Protein AF-A0A7C4RKL4-F1 (afdb_monomer_lite)

Structure (mmCIF, N/CA/C/O backbone):
data_AF-A0A7C4RKL4-F1
#
_entry.id   AF-A0A7C4RKL4-F1
#
loop_
_atom_site.group_PDB
_atom_site.id
_atom_site.type_symbol
_atom_site.label_atom_id
_atom_site.label_alt_id
_atom_site.label_comp_id
_atom_site.label_asym_id
_atom_site.label_entity_id
_atom_site.label_seq_id
_atom_site.pdbx_PDB_ins_code
_atom_site.Cartn_x
_atom_site.Cartn_y
_atom_site.Cartn_z
_atom_site.occupancy
_atom_site.B_iso_or_equiv
_atom_site.auth_seq_id
_atom_site.auth_comp_id
_atom_site.auth_asym_id
_atom_site.auth_atom_id
_atom_site.pdbx_PDB_model_num
ATOM 1 N N . MET A 1 1 ? -17.730 -5.623 12.396 1.00 71.88 1 MET A N 1
ATOM 2 C CA . MET A 1 1 ? -16.540 -4.774 12.152 1.00 71.88 1 MET A CA 1
ATOM 3 C C . MET A 1 1 ? -16.587 -4.315 10.702 1.00 71.88 1 MET A C 1
ATOM 5 O O . MET A 1 1 ? -16.755 -5.169 9.845 1.00 71.88 1 MET A O 1
ATOM 9 N N . ARG A 1 2 ? -16.527 -3.006 10.423 1.00 88.00 2 ARG A N 1
ATOM 10 C CA . ARG A 1 2 ? -16.521 -2.480 9.044 1.00 88.00 2 ARG A CA 1
ATOM 11 C C . ARG A 1 2 ? -15.073 -2.361 8.564 1.00 88.00 2 ARG A C 1
ATOM 13 O O . ARG A 1 2 ? -14.228 -1.898 9.329 1.00 88.00 2 ARG A O 1
ATOM 20 N N . ILE A 1 3 ? -14.802 -2.803 7.340 1.00 89.31 3 ILE A N 1
ATOM 21 C CA . ILE A 1 3 ? -13.480 -2.761 6.707 1.00 89.31 3 ILE A CA 1
ATOM 22 C C . ILE A 1 3 ? -13.654 -2.161 5.315 1.00 89.31 3 ILE A C 1
ATOM 24 O O . ILE A 1 3 ? -14.610 -2.501 4.621 1.00 89.31 3 ILE A O 1
ATOM 28 N N . VAL A 1 4 ? -12.730 -1.296 4.912 1.00 90.06 4 VAL A N 1
ATOM 29 C CA . VAL A 1 4 ? -12.623 -0.796 3.540 1.00 90.06 4 VAL A CA 1
ATOM 30 C C . VAL A 1 4 ? -11.272 -1.216 2.980 1.00 90.06 4 VAL A C 1
ATOM 32 O O . VAL A 1 4 ? -10.246 -1.023 3.632 1.00 90.06 4 VAL A O 1
ATOM 35 N N . VAL A 1 5 ? -11.282 -1.799 1.781 1.00 88.25 5 VAL A N 1
ATOM 36 C CA . VAL A 1 5 ? -10.076 -2.221 1.058 1.00 88.25 5 VAL A CA 1
ATOM 37 C C . VAL A 1 5 ? -9.899 -1.332 -0.169 1.00 88.25 5 VAL A C 1
ATOM 39 O O . VAL A 1 5 ? -10.857 -1.086 -0.899 1.00 88.25 5 VAL A O 1
ATOM 42 N N . LEU A 1 6 ? -8.684 -0.831 -0.379 1.00 87.44 6 LEU A N 1
ATOM 43 C CA . LEU A 1 6 ? -8.369 0.179 -1.392 1.00 87.44 6 LEU A CA 1
ATOM 44 C C . LEU A 1 6 ? -7.239 -0.310 -2.287 1.00 87.44 6 LEU A C 1
ATOM 46 O O . LEU A 1 6 ? -6.196 -0.666 -1.764 1.00 87.44 6 LEU A O 1
ATOM 50 N N . GLY A 1 7 ? -7.425 -0.301 -3.607 1.00 80.81 7 GLY A N 1
ATOM 51 C CA . GLY A 1 7 ? -6.428 -0.811 -4.562 1.00 80.81 7 GLY A CA 1
ATOM 52 C C . GLY A 1 7 ? -5.692 0.246 -5.391 1.00 80.81 7 GLY A C 1
ATOM 53 O O . GLY A 1 7 ? -4.834 -0.108 -6.194 1.00 80.81 7 GLY A O 1
ATOM 54 N N . ASP A 1 8 ? -6.042 1.527 -5.254 1.00 81.00 8 ASP A N 1
ATOM 55 C CA . ASP A 1 8 ? -5.440 2.611 -6.037 1.00 81.00 8 ASP A CA 1
ATOM 56 C C . ASP A 1 8 ? -5.038 3.791 -5.148 1.00 81.00 8 ASP A C 1
ATOM 58 O O . ASP A 1 8 ? -5.765 4.175 -4.230 1.00 81.00 8 ASP A O 1
ATOM 62 N N . VAL A 1 9 ? -3.868 4.364 -5.436 1.00 76.38 9 VAL A N 1
ATOM 63 C CA . VAL A 1 9 ? -3.248 5.451 -4.667 1.00 76.38 9 VAL A CA 1
ATOM 64 C C . VAL A 1 9 ? -4.075 6.739 -4.737 1.00 76.38 9 VAL A C 1
ATOM 66 O O . VAL A 1 9 ? -4.201 7.443 -3.741 1.00 76.38 9 VAL A O 1
ATOM 69 N N . LEU A 1 10 ? -4.649 7.089 -5.889 1.00 76.75 10 LEU A N 1
ATOM 70 C CA . LEU A 1 10 ? -5.298 8.391 -6.065 1.00 76.75 10 LEU A CA 1
ATOM 71 C C . LEU A 1 10 ? -6.712 8.393 -5.498 1.00 76.75 10 LEU A C 1
ATOM 73 O O . LEU A 1 10 ? -7.065 9.289 -4.732 1.00 76.75 10 LEU A O 1
ATOM 77 N N . SER A 1 11 ? -7.508 7.369 -5.806 1.00 77.00 11 SER A N 1
ATOM 78 C CA . SER A 1 11 ? -8.829 7.234 -5.183 1.00 77.00 11 SER A CA 1
ATOM 79 C C . SER A 1 11 ? -8.725 6.835 -3.708 1.00 77.00 11 SER A C 1
ATOM 81 O O . SER A 1 11 ? -9.600 7.161 -2.908 1.00 77.00 11 SER A O 1
ATOM 83 N N . GLY A 1 12 ? -7.646 6.147 -3.327 1.00 79.00 12 GLY A N 1
ATOM 84 C CA . GLY A 1 12 ? -7.456 5.611 -1.987 1.00 79.00 12 GLY A CA 1
ATOM 85 C C . GLY A 1 12 ? -7.271 6.674 -0.911 1.00 79.00 12 GLY A C 1
ATOM 86 O O . GLY A 1 12 ? -7.715 6.451 0.212 1.00 79.00 12 GLY A O 1
ATOM 87 N N . ILE A 1 13 ? -6.678 7.838 -1.210 1.00 83.62 13 ILE A N 1
ATOM 88 C CA . ILE A 1 13 ? -6.372 8.825 -0.161 1.00 83.62 13 ILE A CA 1
ATOM 89 C C . ILE A 1 13 ? -7.631 9.381 0.506 1.00 83.62 13 ILE A C 1
ATOM 91 O O . ILE A 1 13 ? -7.735 9.360 1.732 1.00 83.62 13 ILE A O 1
ATOM 95 N N . VAL A 1 14 ? -8.618 9.803 -0.288 1.00 85.81 14 VAL A N 1
ATOM 96 C CA . VAL A 1 14 ? -9.868 10.379 0.227 1.00 85.81 14 VAL A CA 1
ATOM 97 C C . VAL A 1 14 ? -10.628 9.329 1.025 1.00 85.81 14 VAL A C 1
ATOM 99 O O . VAL A 1 14 ? -11.061 9.592 2.145 1.00 85.81 14 VAL A O 1
ATOM 102 N N . VAL A 1 15 ? -10.724 8.109 0.494 1.00 86.31 15 VAL A N 1
ATOM 103 C CA . VAL A 1 15 ? -11.453 7.028 1.160 1.00 86.31 15 VAL A CA 1
ATOM 104 C C . VAL A 1 15 ? -10.755 6.591 2.449 1.00 86.31 15 VAL A C 1
ATOM 106 O O . VAL A 1 15 ? -11.432 6.354 3.445 1.00 86.31 15 VAL A O 1
ATOM 109 N N . THR A 1 16 ? -9.420 6.548 2.479 1.00 87.75 16 THR A N 1
ATOM 110 C CA . THR A 1 16 ? -8.654 6.229 3.699 1.00 87.75 16 THR A CA 1
ATOM 111 C C . THR A 1 16 ? -8.896 7.279 4.782 1.00 87.75 16 THR A C 1
ATOM 113 O O . THR A 1 16 ? -9.119 6.928 5.939 1.00 87.75 16 THR A O 1
ATOM 116 N N . ILE A 1 17 ? -8.892 8.565 4.413 1.00 88.75 17 ILE A N 1
ATOM 117 C CA . ILE A 1 17 ? -9.157 9.666 5.347 1.00 88.75 17 ILE A CA 1
ATOM 118 C C . ILE A 1 17 ? -10.579 9.557 5.905 1.00 88.75 17 ILE A C 1
ATOM 120 O O . ILE A 1 17 ? -10.760 9.574 7.121 1.00 88.75 17 ILE A O 1
ATOM 124 N N . VAL A 1 18 ? -11.582 9.380 5.039 1.00 90.12 18 VAL A N 1
ATOM 125 C CA . VAL A 1 18 ? -12.984 9.224 5.457 1.00 90.12 18 VAL A CA 1
ATOM 126 C C . VAL A 1 18 ? -13.161 7.991 6.345 1.00 90.12 18 VAL A C 1
ATOM 128 O O . VAL A 1 18 ? -13.810 8.075 7.385 1.00 90.12 18 VAL A O 1
ATOM 131 N N . ALA A 1 19 ? -12.542 6.861 5.994 1.00 90.69 19 ALA A N 1
ATOM 132 C CA . ALA A 1 19 ? -12.577 5.652 6.811 1.00 90.69 19 ALA A CA 1
ATOM 133 C C . ALA A 1 19 ? -11.990 5.902 8.207 1.00 90.69 19 ALA A C 1
ATOM 135 O O . ALA A 1 19 ? -12.600 5.509 9.200 1.00 90.69 19 ALA A O 1
ATOM 136 N N . LYS A 1 20 ? -10.867 6.629 8.299 1.00 87.44 20 LYS A N 1
ATOM 137 C CA . LYS A 1 20 ? -10.252 6.971 9.585 1.00 87.44 20 LYS A CA 1
ATOM 138 C C . LYS A 1 20 ? -11.134 7.891 10.428 1.00 87.44 20 LYS A C 1
ATOM 140 O O . LYS A 1 20 ? -11.280 7.644 11.621 1.00 87.44 20 LYS A O 1
ATOM 145 N N . LEU A 1 21 ? -11.765 8.894 9.811 1.00 90.75 21 LEU A N 1
ATOM 146 C CA . LEU A 1 21 ? -12.715 9.792 10.483 1.00 90.75 21 LEU A CA 1
ATOM 147 C C . LEU A 1 21 ? -13.939 9.043 11.030 1.00 90.75 21 LEU A C 1
ATOM 149 O O . LEU A 1 21 ? -14.452 9.389 12.089 1.00 90.75 21 LEU A O 1
ATOM 153 N N . LEU A 1 22 ? -14.381 7.993 10.336 1.00 92.38 22 LEU A N 1
ATOM 154 C CA . LEU A 1 22 ? -15.510 7.150 10.740 1.00 92.38 22 LEU A CA 1
ATOM 155 C C . LEU A 1 22 ? -15.111 5.966 11.635 1.00 92.38 22 LEU A C 1
ATOM 157 O O . LEU A 1 22 ? -15.956 5.124 11.941 1.00 92.38 22 LEU A O 1
ATOM 161 N N . ASN A 1 23 ? -13.844 5.884 12.052 1.00 90.50 23 ASN A N 1
ATOM 162 C CA . ASN A 1 23 ? -13.313 4.788 12.866 1.00 90.50 23 ASN A CA 1
ATOM 163 C C . ASN A 1 23 ? -13.498 3.396 12.212 1.00 90.50 23 ASN A C 1
ATOM 165 O O . ASN A 1 23 ? -13.728 2.381 12.873 1.00 90.50 23 ASN A O 1
ATOM 169 N N . ILE A 1 24 ? -13.428 3.356 10.880 1.00 93.56 24 ILE A N 1
ATOM 170 C CA . ILE A 1 24 ? -13.513 2.153 10.051 1.00 93.56 24 ILE A CA 1
ATOM 171 C C . ILE A 1 24 ? -12.092 1.681 9.740 1.00 93.56 24 ILE A C 1
ATOM 173 O O . ILE A 1 24 ? -11.233 2.492 9.395 1.00 93.56 24 ILE A O 1
ATOM 177 N N . LYS A 1 25 ? -11.848 0.364 9.813 1.00 92.06 25 LYS A N 1
ATOM 178 C CA . LYS A 1 25 ? -10.536 -0.191 9.459 1.00 92.06 25 LYS A CA 1
ATOM 179 C C . LYS A 1 25 ? -10.260 -0.007 7.968 1.00 92.06 25 LYS A C 1
ATOM 181 O O . LYS A 1 25 ? -11.049 -0.465 7.139 1.00 92.06 25 LYS A O 1
ATOM 186 N N . ALA A 1 26 ? -9.132 0.607 7.640 1.00 92.75 26 ALA A N 1
ATOM 187 C CA . ALA A 1 26 ? -8.683 0.830 6.272 1.00 92.75 26 ALA A CA 1
ATOM 188 C C . ALA A 1 26 ? -7.513 -0.101 5.934 1.00 92.75 26 ALA A C 1
ATOM 190 O O . ALA A 1 26 ? -6.476 -0.084 6.602 1.00 92.75 26 ALA A O 1
ATOM 191 N N . ILE A 1 27 ? -7.681 -0.897 4.880 1.00 92.56 27 ILE A N 1
ATOM 192 C CA . ILE A 1 27 ? -6.648 -1.778 4.338 1.00 92.56 27 ILE A CA 1
ATOM 193 C C . ILE A 1 27 ? -6.249 -1.259 2.960 1.00 92.56 27 ILE A C 1
ATOM 195 O O . ILE A 1 27 ? -7.091 -1.111 2.073 1.00 92.56 27 ILE A O 1
ATOM 199 N N . TYR A 1 28 ? -4.961 -0.996 2.772 1.00 92.00 28 TYR A N 1
ATOM 200 C CA . TYR A 1 28 ? -4.417 -0.614 1.475 1.00 92.00 28 TYR A CA 1
ATOM 201 C C . TYR A 1 28 ? -3.852 -1.843 0.760 1.00 92.00 28 TYR A C 1
ATOM 203 O O . TYR A 1 28 ? -3.061 -2.577 1.339 1.00 92.00 28 TYR A O 1
ATOM 211 N N . TYR A 1 29 ? -4.256 -2.075 -0.481 1.00 90.62 29 TYR A N 1
ATOM 212 C CA . TYR A 1 29 ? -3.756 -3.129 -1.352 1.00 90.62 29 TYR A CA 1
ATOM 213 C C . TYR A 1 29 ? -2.869 -2.520 -2.439 1.00 90.62 29 TYR A C 1
ATOM 215 O O . TYR A 1 29 ? -3.318 -1.677 -3.214 1.00 90.62 29 TYR A O 1
ATOM 223 N N . GLU A 1 30 ? -1.623 -2.979 -2.522 1.00 86.62 30 GLU A N 1
ATOM 224 C CA . GLU A 1 30 ? -0.675 -2.582 -3.558 1.00 86.62 30 GLU A CA 1
ATOM 225 C C . GLU A 1 30 ? -0.291 -3.781 -4.427 1.00 86.62 30 GLU A C 1
ATOM 227 O O . GLU A 1 30 ? 0.415 -4.696 -3.996 1.00 86.62 30 GLU A O 1
ATOM 232 N N . GLY A 1 31 ? -0.750 -3.752 -5.677 1.00 77.19 31 GLY A N 1
ATOM 233 C CA . GLY A 1 31 ? -0.415 -4.758 -6.683 1.00 77.19 31 GLY A CA 1
ATOM 234 C C . GLY A 1 31 ? 0.608 -4.289 -7.718 1.00 77.19 31 GLY A C 1
ATOM 235 O O . GLY A 1 31 ? 1.083 -5.108 -8.507 1.00 77.19 31 GLY A O 1
ATOM 236 N N . LYS A 1 32 ? 0.936 -2.989 -7.767 1.00 75.56 32 LYS A N 1
ATOM 237 C CA . LYS A 1 32 ? 1.793 -2.410 -8.806 1.00 75.56 32 LYS A CA 1
ATOM 238 C C . LYS A 1 32 ? 3.225 -2.260 -8.287 1.00 75.56 32 LYS A C 1
ATOM 240 O O . LYS A 1 32 ? 3.495 -1.576 -7.307 1.00 75.56 32 LYS A O 1
ATOM 245 N N . LEU A 1 33 ? 4.174 -2.844 -9.018 1.00 66.69 33 LEU A N 1
ATOM 246 C CA . LEU A 1 33 ? 5.618 -2.709 -8.765 1.00 66.69 33 LEU A CA 1
ATOM 247 C C . LEU A 1 33 ? 6.150 -1.314 -9.151 1.00 66.69 33 LEU A C 1
ATOM 249 O O . LEU A 1 33 ? 7.109 -0.810 -8.567 1.00 66.69 33 LEU A O 1
ATOM 253 N N . THR A 1 34 ? 5.519 -0.680 -10.140 1.00 60.72 34 THR A N 1
ATOM 254 C CA . THR A 1 34 ? 5.977 0.544 -10.817 1.00 60.72 34 THR A CA 1
ATOM 255 C C . THR A 1 34 ? 6.128 1.800 -9.945 1.00 60.72 34 THR A C 1
ATOM 257 O O . THR A 1 34 ? 7.046 2.574 -10.229 1.00 60.72 34 THR A O 1
ATOM 260 N N . PRO A 1 35 ? 5.320 2.051 -8.893 1.00 64.06 35 PRO A N 1
ATOM 261 C CA . PRO A 1 35 ? 5.552 3.188 -8.002 1.00 64.06 35 PRO A CA 1
ATOM 262 C C . PRO A 1 35 ? 6.783 2.975 -7.109 1.00 64.06 35 PRO A C 1
ATOM 264 O O . PRO A 1 35 ? 7.514 3.924 -6.827 1.00 64.06 35 PRO A O 1
ATOM 267 N N . TRP A 1 36 ? 7.027 1.730 -6.690 1.00 73.44 36 TRP A N 1
ATOM 268 C CA . TRP A 1 36 ? 7.910 1.399 -5.570 1.00 73.44 36 TRP A CA 1
ATOM 269 C C . TRP A 1 36 ? 9.297 0.897 -5.989 1.00 73.44 36 TRP A C 1
ATOM 271 O O . TRP A 1 36 ? 10.246 1.025 -5.220 1.00 73.44 36 TRP A O 1
ATOM 281 N N . ILE A 1 37 ? 9.465 0.346 -7.192 1.00 63.94 37 ILE A N 1
ATOM 282 C CA . ILE A 1 37 ? 10.760 -0.194 -7.639 1.00 63.94 37 ILE A CA 1
ATOM 283 C C . ILE A 1 37 ? 11.534 0.839 -8.460 1.00 63.94 37 ILE A C 1
ATOM 285 O O . ILE A 1 37 ? 11.012 1.422 -9.413 1.00 63.94 37 ILE A O 1
ATOM 289 N N . GLU A 1 38 ? 12.784 1.104 -8.065 1.00 58.12 38 GLU A N 1
ATOM 290 C CA . GLU A 1 38 ? 13.721 2.008 -8.748 1.00 58.12 38 GLU A CA 1
ATOM 291 C C . GLU A 1 38 ? 13.826 1.701 -10.256 1.00 58.12 38 GLU A C 1
ATOM 293 O O . GLU A 1 38 ? 13.799 0.544 -10.669 1.00 58.12 38 GLU A O 1
ATOM 298 N N . PRO A 1 39 ? 13.960 2.731 -11.109 1.00 49.88 39 PRO A N 1
ATOM 299 C CA . PRO A 1 39 ? 13.933 2.598 -12.563 1.00 49.88 39 PRO A CA 1
ATOM 300 C C . PRO A 1 39 ? 15.203 1.974 -13.158 1.00 49.88 39 PRO A C 1
ATOM 302 O O . PRO A 1 39 ? 15.411 2.106 -14.355 1.00 49.88 39 PRO A O 1
ATOM 305 N N . HIS A 1 40 ? 16.042 1.262 -12.400 1.00 48.78 40 HIS A N 1
ATOM 306 C CA . HIS A 1 40 ? 17.204 0.569 -12.982 1.00 48.78 40 HIS A CA 1
ATOM 307 C C . HIS A 1 40 ? 16.807 -0.481 -14.044 1.00 48.78 40 HIS A C 1
ATOM 309 O O . HIS A 1 40 ? 17.656 -0.942 -14.794 1.00 48.78 40 HIS A O 1
ATOM 315 N N . ILE A 1 41 ? 15.512 -0.807 -14.138 1.00 49.44 41 ILE A N 1
ATOM 316 C CA . ILE A 1 41 ? 14.909 -1.701 -15.136 1.00 49.44 41 ILE A CA 1
ATOM 317 C C . ILE A 1 41 ? 14.349 -0.925 -16.358 1.00 49.44 41 ILE A C 1
ATOM 319 O O . ILE A 1 41 ? 14.084 -1.517 -17.398 1.00 49.44 41 ILE A O 1
ATOM 323 N N . PHE A 1 42 ? 14.200 0.405 -16.288 1.00 51.06 42 PHE A N 1
ATOM 324 C CA . PHE A 1 42 ? 13.683 1.239 -17.382 1.00 51.06 42 PHE A CA 1
ATOM 325 C C . PHE A 1 42 ? 14.728 2.283 -17.789 1.00 51.06 42 PHE A C 1
ATOM 327 O O . PHE A 1 42 ? 14.875 3.316 -17.137 1.00 51.06 42 PHE A O 1
ATOM 334 N N . ASN A 1 43 ? 15.456 1.971 -18.866 1.00 43.75 43 ASN A N 1
ATOM 335 C CA . ASN A 1 43 ? 16.522 2.761 -19.488 1.00 43.75 43 ASN A CA 1
ATOM 336 C C . ASN A 1 43 ? 16.388 4.283 -19.295 1.00 43.75 43 ASN A C 1
ATOM 338 O O . ASN A 1 43 ? 15.407 4.911 -19.695 1.00 43.75 43 ASN A O 1
ATOM 342 N N . GLY A 1 44 ? 17.432 4.876 -18.711 1.00 47.44 44 GLY A N 1
ATOM 343 C CA . GLY A 1 44 ? 17.492 6.255 -18.218 1.00 47.44 44 GLY A CA 1
ATOM 344 C C . GLY A 1 44 ? 17.408 7.383 -19.253 1.00 47.44 44 GLY A C 1
ATOM 345 O O . GLY A 1 44 ? 17.566 8.537 -18.859 1.00 47.44 44 GLY A O 1
ATOM 346 N N . ASN A 1 45 ? 17.115 7.094 -20.523 1.00 51.53 45 ASN A N 1
ATOM 347 C CA . ASN A 1 45 ? 17.151 8.085 -21.603 1.00 51.53 45 ASN A CA 1
ATOM 348 C C . ASN A 1 45 ? 15.770 8.607 -22.056 1.00 51.53 45 ASN A C 1
ATOM 350 O O . ASN A 1 45 ? 15.739 9.587 -22.787 1.00 51.53 45 ASN A O 1
ATOM 354 N N . ASP A 1 46 ? 14.645 8.048 -21.575 1.00 50.50 46 ASP A N 1
ATOM 355 C CA . ASP A 1 46 ? 13.290 8.375 -22.093 1.00 50.50 46 ASP A CA 1
ATOM 356 C C . ASP A 1 46 ? 12.264 8.867 -21.049 1.00 50.50 46 ASP A C 1
ATOM 358 O O . ASP A 1 46 ? 11.047 8.924 -21.283 1.00 50.50 46 ASP A O 1
ATOM 362 N N . ILE A 1 47 ? 12.714 9.241 -19.848 1.00 58.09 47 ILE A N 1
ATOM 363 C CA . ILE A 1 47 ? 11.795 9.696 -18.797 1.00 58.09 47 ILE A CA 1
ATOM 364 C C . ILE A 1 47 ? 11.669 11.222 -18.834 1.00 58.09 47 ILE A C 1
ATOM 366 O O . ILE A 1 47 ? 12.370 11.927 -18.108 1.00 58.09 47 ILE A O 1
ATOM 370 N N . ASN A 1 48 ? 10.722 11.708 -19.647 1.00 71.00 48 ASN A N 1
ATOM 371 C CA . ASN A 1 48 ? 10.218 13.087 -19.624 1.00 71.00 48 ASN A CA 1
ATOM 372 C C . ASN A 1 48 ? 10.016 13.589 -18.181 1.00 71.00 48 ASN A C 1
ATOM 374 O O . ASN A 1 48 ? 9.513 12.851 -17.327 1.00 71.00 48 ASN A O 1
ATOM 378 N N . PHE A 1 49 ? 10.344 14.859 -17.917 1.00 73.94 49 PHE A N 1
ATOM 379 C CA . PHE A 1 49 ? 10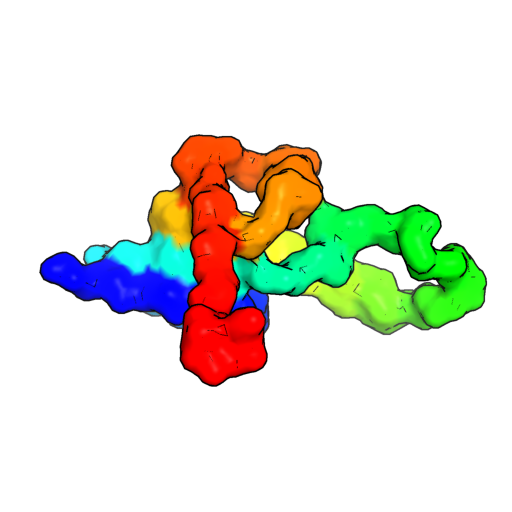.221 15.503 -16.598 1.00 73.94 49 PHE A CA 1
ATOM 380 C C . PHE A 1 49 ? 8.856 15.248 -15.931 1.00 73.94 49 PHE A C 1
ATOM 382 O O . PHE A 1 49 ? 8.793 14.893 -14.754 1.00 73.94 49 PHE A O 1
ATOM 389 N N . ALA A 1 50 ? 7.772 15.305 -16.711 1.00 75.25 50 ALA A N 1
ATOM 390 C CA . ALA A 1 50 ? 6.415 15.016 -16.249 1.00 75.25 50 ALA A CA 1
ATOM 391 C C . ALA A 1 50 ? 6.257 13.601 -15.658 1.00 75.25 50 ALA A C 1
ATOM 393 O O . ALA A 1 50 ? 5.621 13.437 -14.621 1.00 75.25 50 ALA A O 1
ATOM 394 N N . LYS A 1 51 ? 6.879 12.576 -16.257 1.00 73.94 51 LYS A N 1
ATOM 395 C CA . LYS A 1 51 ? 6.836 11.196 -15.741 1.00 73.94 51 LYS A CA 1
ATOM 396 C C . LYS A 1 51 ? 7.606 11.068 -14.422 1.00 73.94 51 LYS A C 1
ATOM 398 O O . LYS A 1 51 ? 7.153 10.362 -13.522 1.00 73.94 51 LYS A O 1
ATOM 403 N N . ARG A 1 52 ? 8.740 11.771 -14.280 1.00 75.31 52 ARG A N 1
ATOM 404 C CA . ARG A 1 52 ? 9.500 11.822 -13.014 1.00 75.31 52 ARG A CA 1
ATOM 405 C C . ARG A 1 52 ? 8.683 12.490 -11.911 1.00 75.31 52 ARG A C 1
ATOM 407 O O . ARG A 1 52 ? 8.586 11.943 -10.815 1.00 75.31 52 ARG A O 1
ATOM 414 N N . PHE A 1 53 ? 8.063 13.627 -12.222 1.00 79.38 53 PHE A N 1
ATOM 415 C CA . PHE A 1 53 ? 7.207 14.350 -11.288 1.00 79.38 53 PHE A CA 1
ATOM 416 C C . PHE A 1 53 ? 5.996 13.513 -10.864 1.00 79.38 53 PHE A C 1
ATOM 418 O O . PHE A 1 53 ? 5.761 13.331 -9.672 1.00 79.38 53 PHE A O 1
ATOM 425 N N . TRP A 1 54 ? 5.276 12.927 -11.825 1.00 80.19 54 TRP A N 1
ATOM 426 C CA . TRP A 1 54 ? 4.103 12.094 -11.554 1.00 80.19 54 TRP A CA 1
ATOM 427 C C . TRP A 1 54 ? 4.430 10.899 -10.657 1.00 80.19 54 TRP A C 1
ATOM 429 O O . TRP A 1 54 ? 3.694 10.571 -9.724 1.00 80.19 54 TRP A O 1
ATOM 439 N N . ARG A 1 55 ? 5.584 10.270 -10.889 1.00 77.19 55 ARG A N 1
ATOM 440 C CA . ARG A 1 55 ? 6.076 9.187 -10.042 1.00 77.19 55 ARG A CA 1
ATOM 441 C C . ARG A 1 55 ? 6.380 9.663 -8.624 1.00 77.19 55 ARG A C 1
ATOM 443 O O . ARG A 1 55 ? 5.934 9.027 -7.674 1.00 77.19 55 ARG A O 1
ATOM 450 N N . ALA A 1 56 ? 7.122 10.760 -8.475 1.00 81.00 56 ALA A N 1
ATOM 451 C CA . ALA A 1 56 ? 7.426 11.321 -7.160 1.00 81.00 56 ALA A CA 1
ATOM 452 C C . ALA A 1 56 ? 6.136 11.655 -6.395 1.00 81.00 56 ALA A C 1
ATOM 454 O O . ALA A 1 56 ? 6.002 11.292 -5.228 1.00 81.00 56 ALA A O 1
ATOM 455 N N . PHE A 1 57 ? 5.156 12.246 -7.081 1.00 83.56 57 PHE A N 1
ATOM 456 C CA . PHE A 1 57 ? 3.831 12.514 -6.534 1.00 83.56 57 PHE A CA 1
ATOM 457 C C . PHE A 1 57 ? 3.135 11.227 -6.067 1.00 83.56 57 PHE A C 1
ATOM 459 O O . PHE A 1 57 ? 2.690 11.151 -4.924 1.00 83.56 57 PHE A O 1
ATOM 466 N N . THR A 1 58 ? 3.128 10.177 -6.890 1.00 83.75 58 THR A N 1
ATOM 467 C CA . THR A 1 58 ? 2.493 8.893 -6.545 1.00 83.75 58 THR A CA 1
ATOM 468 C C . THR A 1 58 ? 3.167 8.233 -5.337 1.00 83.75 58 THR A C 1
ATOM 470 O O . THR A 1 58 ? 2.478 7.719 -4.462 1.00 83.75 58 THR A O 1
ATOM 473 N N . ILE A 1 59 ? 4.500 8.297 -5.231 1.00 83.75 59 ILE A N 1
ATOM 474 C CA . ILE A 1 59 ? 5.242 7.786 -4.066 1.00 83.75 59 ILE A CA 1
ATOM 475 C C . ILE A 1 59 ? 4.873 8.568 -2.803 1.00 83.75 59 ILE A C 1
ATOM 477 O O . ILE A 1 59 ? 4.644 7.969 -1.756 1.00 83.75 59 ILE A O 1
ATOM 481 N N . ILE A 1 60 ? 4.803 9.900 -2.878 1.00 86.38 60 ILE A N 1
ATOM 482 C CA . ILE A 1 60 ? 4.450 10.740 -1.726 1.00 86.38 60 ILE A CA 1
ATOM 483 C C . ILE A 1 60 ? 3.039 10.405 -1.235 1.00 86.38 60 ILE A C 1
ATOM 485 O O . ILE A 1 60 ? 2.857 10.131 -0.048 1.00 86.38 60 ILE A O 1
ATOM 489 N N . ILE A 1 61 ? 2.059 10.359 -2.140 1.00 86.44 61 ILE A N 1
ATOM 490 C CA . ILE A 1 61 ? 0.674 10.011 -1.799 1.00 86.44 61 ILE A CA 1
ATOM 491 C C . ILE A 1 61 ? 0.589 8.573 -1.272 1.00 86.44 61 ILE A C 1
ATOM 493 O O . ILE A 1 61 ? -0.025 8.338 -0.232 1.00 86.44 61 ILE A O 1
ATOM 497 N N . GLY A 1 62 ? 1.276 7.624 -1.913 1.00 87.62 62 GLY A N 1
ATOM 498 C CA . GLY A 1 62 ? 1.341 6.231 -1.471 1.00 87.62 62 GLY A CA 1
ATOM 499 C C . GLY A 1 62 ? 1.884 6.098 -0.047 1.00 87.62 62 GLY A C 1
ATOM 500 O O . GLY A 1 62 ? 1.301 5.394 0.775 1.00 87.62 62 GLY A O 1
ATOM 501 N N . ARG A 1 63 ? 2.944 6.842 0.300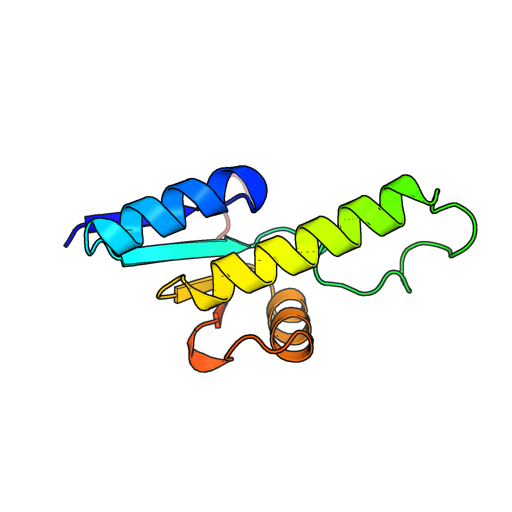 1.00 88.81 63 ARG A N 1
ATOM 502 C CA . ARG A 1 63 ? 3.486 6.881 1.670 1.00 88.81 63 ARG A CA 1
ATOM 503 C C . ARG A 1 63 ? 2.477 7.428 2.676 1.00 88.81 63 ARG A C 1
ATOM 505 O O . ARG A 1 63 ? 2.388 6.897 3.780 1.00 88.81 63 ARG A O 1
ATOM 512 N N . ILE A 1 64 ? 1.729 8.471 2.314 1.00 89.19 64 ILE A N 1
ATOM 513 C CA . ILE A 1 64 ? 0.697 9.054 3.181 1.00 89.19 64 ILE A CA 1
ATOM 514 C C . ILE A 1 64 ? -0.397 8.021 3.462 1.00 89.19 64 ILE A C 1
ATOM 516 O O . ILE A 1 64 ? -0.708 7.769 4.624 1.00 89.19 64 ILE A O 1
ATOM 520 N N . ILE A 1 65 ? -0.917 7.361 2.426 1.00 90.25 65 ILE A N 1
ATOM 521 C CA . ILE A 1 65 ? -1.943 6.319 2.577 1.00 90.25 65 ILE A CA 1
ATOM 522 C C . ILE A 1 65 ? -1.441 5.187 3.465 1.00 90.25 65 ILE A C 1
ATOM 524 O O . ILE A 1 65 ? -2.116 4.816 4.418 1.00 90.25 65 ILE A O 1
ATOM 528 N N . CYS A 1 66 ? -0.231 4.689 3.211 1.00 90.25 66 CYS A N 1
ATOM 529 C CA . CYS A 1 66 ? 0.356 3.595 3.982 1.00 90.25 66 CYS A CA 1
ATOM 530 C C . CYS A 1 66 ? 0.554 3.943 5.465 1.00 90.25 66 CYS A C 1
ATOM 532 O O . CYS A 1 66 ? 0.478 3.069 6.326 1.00 90.25 66 CYS A O 1
ATOM 534 N N . ARG A 1 67 ? 0.791 5.220 5.788 1.00 89.56 67 ARG A N 1
ATOM 535 C CA . ARG A 1 67 ? 0.862 5.677 7.182 1.00 89.56 67 ARG A CA 1
ATOM 536 C C . ARG A 1 67 ? -0.503 5.671 7.861 1.00 89.56 67 ARG A C 1
ATOM 538 O O . ARG A 1 67 ? -0.584 5.258 9.016 1.00 89.56 67 ARG A O 1
ATOM 545 N N . ILE A 1 68 ? -1.545 6.119 7.160 1.00 90.44 68 ILE A N 1
ATOM 546 C CA . ILE A 1 68 ? -2.904 6.249 7.709 1.00 90.44 68 ILE A CA 1
ATOM 547 C C . ILE A 1 68 ? -3.607 4.885 7.790 1.00 90.44 68 ILE A C 1
ATOM 549 O O . ILE A 1 68 ? -4.357 4.641 8.738 1.00 90.44 68 ILE A O 1
ATOM 553 N N . ALA A 1 69 ? -3.345 4.000 6.825 1.00 91.25 69 ALA A N 1
ATOM 554 C CA . ALA A 1 69 ? -3.899 2.656 6.771 1.00 91.25 69 ALA A CA 1
ATOM 555 C C . ALA A 1 69 ? -3.530 1.832 8.016 1.00 91.25 69 ALA A C 1
ATOM 557 O O . ALA A 1 69 ? -2.439 1.960 8.593 1.00 91.25 69 ALA A O 1
ATOM 558 N N . ASP A 1 70 ? -4.460 0.968 8.420 1.00 93.12 70 ASP A N 1
ATOM 559 C CA . ASP A 1 70 ? -4.284 0.069 9.560 1.00 93.12 70 ASP A CA 1
ATOM 560 C C . ASP A 1 70 ? -3.467 -1.167 9.163 1.00 93.12 70 ASP A C 1
ATOM 562 O O . ASP A 1 70 ? -2.670 -1.659 9.957 1.00 93.12 70 ASP A O 1
ATOM 566 N N . ALA A 1 71 ? -3.629 -1.634 7.922 1.00 93.75 71 ALA A N 1
ATOM 567 C CA . ALA A 1 71 ? -2.843 -2.714 7.338 1.00 93.75 71 ALA A CA 1
ATOM 568 C C . ALA A 1 71 ? -2.609 -2.483 5.840 1.00 93.75 71 ALA A C 1
ATOM 570 O O . ALA A 1 71 ? -3.374 -1.792 5.164 1.00 93.75 71 ALA A O 1
ATOM 571 N N . ILE A 1 72 ? -1.545 -3.089 5.327 1.00 93.69 72 ILE A N 1
ATOM 572 C CA . ILE A 1 72 ? -1.125 -3.021 3.933 1.00 93.69 72 ILE A CA 1
ATOM 573 C C . ILE A 1 72 ? -0.996 -4.450 3.417 1.00 93.69 72 ILE A C 1
ATOM 575 O O . ILE A 1 72 ? -0.312 -5.273 4.021 1.00 93.69 72 ILE A O 1
ATOM 579 N N . ILE A 1 73 ? -1.635 -4.741 2.292 1.00 93.25 73 ILE A N 1
ATOM 580 C CA . ILE A 1 73 ? -1.527 -6.008 1.581 1.00 93.25 73 ILE A CA 1
ATOM 581 C C . ILE A 1 73 ? -0.736 -5.768 0.300 1.00 93.25 73 ILE A C 1
ATOM 583 O O . ILE A 1 73 ? -1.024 -4.835 -0.445 1.00 93.25 73 ILE A O 1
ATOM 587 N N . VAL A 1 74 ? 0.245 -6.620 0.032 1.00 91.75 74 VAL A N 1
ATOM 588 C CA . VAL A 1 74 ? 1.018 -6.607 -1.213 1.00 91.75 74 VAL A CA 1
ATOM 589 C C . VAL A 1 74 ? 1.005 -7.988 -1.856 1.00 91.75 74 VAL A C 1
ATOM 591 O O . VAL A 1 74 ? 0.903 -8.998 -1.160 1.00 91.75 74 VAL A O 1
ATOM 594 N N . ASN A 1 75 ? 1.152 -8.049 -3.176 1.00 88.31 75 ASN A N 1
ATOM 595 C CA . ASN A 1 75 ? 1.250 -9.320 -3.899 1.00 88.31 75 ASN A CA 1
ATOM 596 C C . ASN A 1 75 ? 2.684 -9.876 -3.959 1.00 88.31 75 ASN A C 1
ATOM 598 O O . ASN A 1 75 ? 2.866 -11.059 -4.241 1.00 88.31 75 ASN A O 1
ATOM 602 N N . ASP A 1 76 ? 3.708 -9.060 -3.695 1.00 85.88 76 ASP A N 1
ATOM 603 C CA . ASP A 1 76 ? 5.102 -9.436 -3.930 1.00 85.88 76 ASP A CA 1
ATOM 604 C C . ASP A 1 76 ? 6.074 -8.943 -2.845 1.00 85.88 76 ASP A C 1
ATOM 606 O O . ASP A 1 76 ? 5.927 -7.858 -2.274 1.00 85.88 76 ASP A O 1
ATOM 610 N N . GLY A 1 77 ? 7.108 -9.747 -2.576 1.00 86.94 77 GLY A N 1
ATOM 611 C CA . GLY A 1 77 ? 8.166 -9.415 -1.623 1.00 86.94 77 GLY A CA 1
ATOM 612 C C . GLY A 1 77 ? 9.031 -8.226 -2.053 1.00 86.94 77 GLY A C 1
ATOM 613 O O . GLY A 1 77 ? 9.502 -7.483 -1.194 1.00 86.94 77 GLY A O 1
ATOM 614 N N . LEU A 1 78 ? 9.189 -7.987 -3.358 1.00 86.88 78 LEU A N 1
ATOM 615 C CA . LEU A 1 78 ? 9.903 -6.828 -3.894 1.00 86.88 78 LEU A CA 1
ATOM 616 C C . LEU A 1 78 ? 9.169 -5.523 -3.574 1.00 86.88 78 LEU A C 1
ATOM 618 O O . LEU A 1 78 ? 9.804 -4.550 -3.169 1.00 86.88 78 LEU A O 1
ATOM 622 N N . ILE A 1 79 ? 7.833 -5.512 -3.675 1.00 87.88 79 ILE A N 1
ATOM 623 C CA . ILE A 1 79 ? 7.021 -4.350 -3.278 1.00 87.88 79 ILE A CA 1
ATOM 624 C C . ILE A 1 79 ? 7.229 -4.074 -1.791 1.00 87.88 79 ILE A C 1
ATOM 626 O O . ILE A 1 79 ? 7.545 -2.946 -1.413 1.00 87.88 79 ILE A O 1
ATOM 630 N N . LYS A 1 80 ? 7.130 -5.113 -0.952 1.00 90.50 80 LYS A N 1
ATOM 631 C CA . LYS A 1 80 ? 7.364 -4.997 0.491 1.00 90.50 80 LYS A CA 1
ATOM 632 C C . LYS A 1 80 ? 8.743 -4.409 0.802 1.00 90.50 80 LYS A C 1
ATOM 634 O O . LYS A 1 80 ? 8.833 -3.458 1.577 1.00 90.50 80 LYS A O 1
ATOM 639 N N . ALA A 1 81 ? 9.801 -4.938 0.191 1.00 88.94 81 ALA A N 1
ATOM 640 C CA . ALA A 1 81 ? 11.166 -4.460 0.398 1.00 88.94 81 ALA A CA 1
ATOM 641 C C . ALA A 1 81 ? 11.318 -2.978 0.012 1.00 88.94 81 ALA A C 1
ATOM 643 O O . ALA A 1 81 ? 11.859 -2.183 0.785 1.00 88.94 81 ALA A O 1
ATOM 644 N N . SER A 1 82 ? 10.770 -2.581 -1.137 1.00 87.62 82 SER A N 1
ATOM 645 C CA . SER A 1 82 ? 10.756 -1.184 -1.568 1.00 87.62 82 SER A CA 1
ATOM 646 C C . SER A 1 82 ? 9.978 -0.276 -0.616 1.00 87.62 82 SER A C 1
ATOM 648 O O . SER A 1 82 ? 10.470 0.783 -0.238 1.00 87.62 82 SER A O 1
ATOM 650 N N . MET A 1 83 ? 8.780 -0.673 -0.187 1.00 89.44 83 MET A N 1
ATOM 651 C CA . MET A 1 83 ? 7.959 0.109 0.745 1.00 89.44 83 MET A CA 1
ATOM 652 C C . MET A 1 83 ? 8.690 0.359 2.071 1.00 89.44 83 MET A C 1
ATOM 654 O O . MET A 1 83 ? 8.672 1.481 2.583 1.00 89.44 83 MET A O 1
ATOM 658 N N . ILE A 1 84 ? 9.407 -0.648 2.579 1.00 91.00 84 ILE A N 1
ATOM 659 C CA . ILE A 1 84 ? 10.263 -0.517 3.765 1.00 91.00 84 ILE A CA 1
ATOM 660 C C . ILE A 1 84 ? 11.409 0.473 3.507 1.00 91.00 84 ILE A C 1
ATOM 662 O O . ILE A 1 84 ? 11.645 1.346 4.340 1.00 91.00 84 ILE A O 1
ATOM 666 N N . LYS A 1 85 ? 12.064 0.425 2.335 1.00 88.31 85 LYS A N 1
ATOM 667 C CA . LYS A 1 85 ? 13.093 1.411 1.931 1.00 88.31 85 LYS A CA 1
ATOM 668 C C . LYS A 1 85 ? 12.544 2.846 1.905 1.00 88.31 85 LYS A C 1
ATOM 670 O O . LYS A 1 85 ? 13.261 3.785 2.241 1.00 88.31 85 LYS A O 1
ATOM 675 N N . TYR A 1 86 ? 11.263 3.028 1.581 1.00 86.69 86 TYR A N 1
ATOM 676 C CA . TYR A 1 86 ? 10.566 4.321 1.655 1.00 86.69 86 TYR A CA 1
ATOM 677 C C . TYR A 1 86 ? 10.022 4.670 3.059 1.00 86.69 86 TYR A C 1
ATOM 679 O O . TYR A 1 86 ? 9.329 5.682 3.229 1.00 86.69 86 TYR A O 1
ATOM 687 N N . GLY A 1 87 ? 10.368 3.897 4.090 1.00 89.19 87 GLY A N 1
ATOM 688 C CA . GLY A 1 87 ? 10.063 4.189 5.492 1.00 89.19 87 GLY A CA 1
ATOM 689 C C . GLY A 1 87 ? 8.652 3.795 5.929 1.00 89.19 87 GLY A C 1
ATOM 690 O O . GLY A 1 87 ? 8.081 4.459 6.793 1.00 89.19 87 GLY A O 1
ATOM 691 N N . ILE A 1 88 ? 8.069 2.769 5.305 1.00 91.69 88 ILE A N 1
ATOM 692 C CA . ILE A 1 88 ? 6.814 2.156 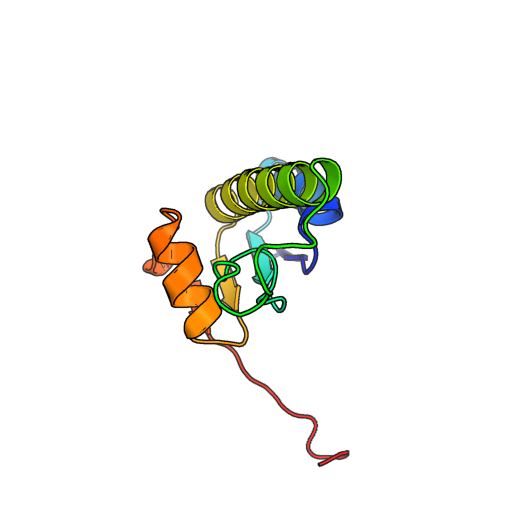5.752 1.00 91.69 88 ILE A CA 1
ATOM 693 C C . ILE A 1 88 ? 7.137 1.037 6.747 1.00 91.69 88 ILE A C 1
ATOM 695 O O . ILE A 1 88 ? 8.053 0.243 6.536 1.00 91.69 88 ILE A O 1
ATOM 699 N N . GLU A 1 89 ? 6.380 0.977 7.841 1.00 93.56 89 GLU A N 1
ATOM 700 C CA . GLU A 1 89 ? 6.563 -0.017 8.898 1.00 93.56 89 GLU A CA 1
ATOM 701 C C . GLU A 1 89 ? 6.324 -1.442 8.384 1.00 93.56 89 GLU A C 1
ATOM 703 O O . GLU A 1 89 ? 5.243 -1.777 7.901 1.00 93.56 89 GLU A O 1
ATOM 708 N N . ASN A 1 90 ? 7.326 -2.310 8.547 1.00 93.31 90 ASN A N 1
ATOM 709 C CA . ASN A 1 90 ? 7.266 -3.714 8.130 1.00 93.31 90 ASN A CA 1
ATOM 710 C C . ASN A 1 90 ? 6.089 -4.481 8.767 1.00 93.31 90 ASN A C 1
ATOM 712 O O . ASN A 1 90 ? 5.498 -5.352 8.132 1.00 93.31 90 ASN A O 1
ATOM 716 N N . THR A 1 91 ? 5.735 -4.139 10.007 1.00 95.25 91 THR A N 1
ATOM 717 C CA . THR A 1 91 ? 4.645 -4.758 10.779 1.00 95.25 91 THR A CA 1
ATOM 718 C C . THR A 1 91 ? 3.267 -4.531 10.167 1.00 95.25 91 THR A C 1
ATOM 720 O O . THR A 1 91 ? 2.375 -5.340 10.400 1.00 95.25 91 THR A O 1
ATOM 723 N N . LYS A 1 92 ? 3.094 -3.473 9.366 1.00 93.62 92 LYS A N 1
ATOM 724 C CA . LYS A 1 92 ? 1.844 -3.194 8.653 1.00 93.62 92 LYS A CA 1
ATOM 725 C C . LYS A 1 92 ? 1.723 -3.951 7.331 1.00 93.62 92 LYS A C 1
ATOM 727 O O . LYS A 1 92 ? 0.627 -3.998 6.785 1.00 93.62 92 LYS A O 1
ATOM 732 N N . ILE A 1 93 ? 2.821 -4.484 6.782 1.00 94.06 93 ILE A N 1
ATOM 733 C CA . ILE A 1 93 ? 2.870 -5.016 5.413 1.00 94.06 93 ILE A CA 1
ATOM 734 C C . ILE A 1 93 ? 2.776 -6.545 5.405 1.00 94.06 93 ILE A C 1
ATOM 736 O O . ILE A 1 93 ? 3.707 -7.256 5.808 1.00 94.06 93 ILE A O 1
ATOM 740 N N . HIS A 1 94 ? 1.693 -7.047 4.823 1.00 94.69 94 HIS A N 1
ATOM 741 C CA . HIS A 1 94 ? 1.380 -8.461 4.669 1.00 94.69 94 HIS A CA 1
ATOM 742 C C . HIS A 1 94 ? 1.425 -8.860 3.193 1.00 94.69 94 HIS A C 1
ATOM 744 O O . HIS A 1 94 ? 0.846 -8.190 2.344 1.00 94.69 94 HIS A O 1
ATOM 750 N N . ILE A 1 95 ? 2.113 -9.957 2.880 1.00 92.12 95 ILE A N 1
ATOM 751 C CA . ILE A 1 95 ? 2.131 -10.508 1.521 1.00 92.12 95 ILE A CA 1
ATOM 752 C C . ILE A 1 95 ? 0.960 -11.483 1.398 1.00 92.12 95 ILE A C 1
ATOM 754 O O . ILE A 1 95 ? 0.874 -12.424 2.185 1.00 92.12 95 ILE A O 1
ATOM 758 N N . VAL A 1 96 ? 0.080 -11.272 0.420 1.00 89.62 96 VAL A N 1
ATOM 759 C CA . VAL A 1 96 ? -1.032 -12.177 0.099 1.00 89.62 96 VAL A CA 1
ATOM 760 C C . VAL A 1 96 ? -1.005 -12.459 -1.397 1.00 89.62 96 VAL A C 1
ATOM 762 O O . VAL A 1 96 ? -1.005 -11.539 -2.212 1.00 89.62 96 VAL A O 1
ATOM 765 N N . ARG A 1 97 ? -0.974 -13.743 -1.759 1.00 82.50 97 ARG A N 1
ATOM 766 C CA . ARG A 1 97 ? -1.007 -14.219 -3.144 1.00 82.50 97 ARG A CA 1
ATOM 767 C C . ARG A 1 97 ? -2.162 -15.196 -3.305 1.00 82.50 97 ARG A C 1
ATOM 769 O O . ARG A 1 97 ? -2.390 -16.022 -2.427 1.00 82.50 97 ARG A O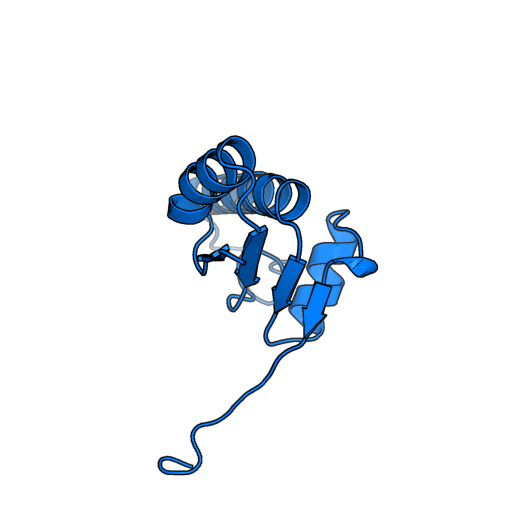 1
ATOM 776 N N . GLY A 1 98 ? -2.857 -15.095 -4.428 1.00 82.31 98 GLY A N 1
ATOM 777 C CA . GLY A 1 98 ? -3.915 -16.013 -4.825 1.00 82.31 98 GLY A CA 1
ATOM 778 C C . GLY A 1 98 ? -3.928 -16.145 -6.342 1.00 82.31 98 GLY A C 1
ATOM 779 O O . GLY A 1 98 ? -3.548 -15.206 -7.043 1.00 82.31 98 GLY A O 1
ATOM 780 N N . VAL A 1 99 ? -4.330 -17.315 -6.824 1.00 83.38 99 VAL A N 1
ATOM 781 C CA . VAL A 1 99 ? -4.546 -17.610 -8.242 1.00 83.38 99 VAL A CA 1
ATOM 782 C C . VAL A 1 99 ? -5.916 -18.262 -8.380 1.00 83.38 99 VAL A C 1
ATOM 784 O O . VAL A 1 99 ? -6.357 -18.959 -7.465 1.00 83.38 99 VAL A O 1
ATOM 787 N N . ASP A 1 100 ? -6.593 -17.988 -9.489 1.00 87.00 100 ASP A N 1
ATOM 788 C CA . ASP A 1 100 ? -7.853 -18.640 -9.824 1.00 87.00 100 ASP A CA 1
ATOM 789 C C . ASP A 1 100 ? -7.570 -20.046 -10.370 1.00 87.00 100 ASP A C 1
ATOM 791 O O . ASP A 1 100 ? -6.914 -20.190 -11.400 1.00 87.00 100 ASP A O 1
ATOM 795 N N . ILE A 1 101 ? -8.037 -21.068 -9.655 1.00 92.50 101 ILE A N 1
ATOM 796 C CA . ILE A 1 101 ? -7.823 -22.484 -9.991 1.00 92.50 101 ILE A CA 1
ATOM 797 C C . ILE A 1 101 ? -8.730 -22.979 -11.122 1.00 92.50 101 ILE A C 1
ATOM 799 O O . ILE A 1 101 ? -8.536 -24.082 -11.618 1.00 92.50 101 ILE A O 1
ATOM 803 N N . GLU A 1 102 ? -9.751 -22.210 -11.505 1.00 92.12 102 GLU 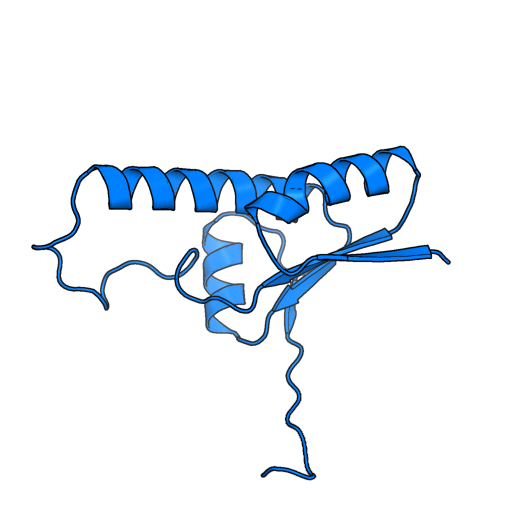A N 1
ATOM 804 C CA . GLU A 1 102 ? -10.618 -22.569 -12.633 1.00 92.12 102 GLU A CA 1
ATOM 805 C C . GLU A 1 102 ? -10.001 -22.144 -13.974 1.00 92.12 102 GLU A C 1
ATOM 807 O O . GLU A 1 102 ? -10.387 -22.651 -15.027 1.00 92.12 102 GLU A O 1
ATOM 812 N N . VAL A 1 103 ? -9.032 -21.222 -13.938 1.00 88.06 103 VAL A N 1
ATOM 813 C CA . VAL A 1 103 ? -8.391 -20.631 -15.123 1.00 88.06 103 VAL A CA 1
ATOM 814 C C . VAL A 1 103 ? -6.965 -21.158 -15.355 1.00 88.06 103 VAL A C 1
ATOM 816 O O . VAL A 1 103 ? -6.518 -21.168 -16.503 1.00 88.06 103 VAL A O 1
ATOM 819 N N . PHE A 1 104 ? -6.255 -21.590 -14.304 1.00 68.50 104 PHE A N 1
ATOM 820 C CA . PHE A 1 104 ? -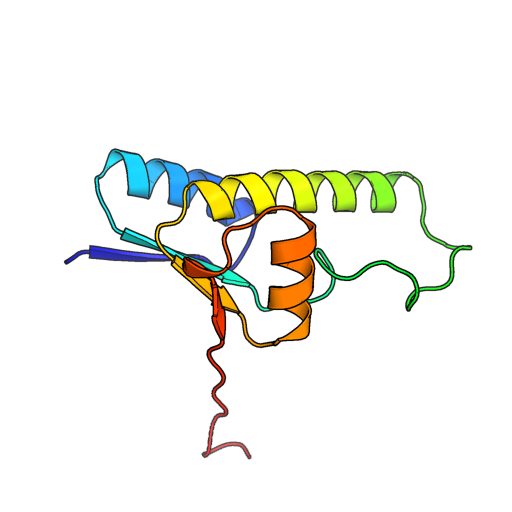4.866 -22.086 -14.342 1.00 68.50 104 PHE A CA 1
ATOM 821 C C . PHE A 1 104 ? -4.763 -23.548 -13.911 1.00 68.50 104 PHE A C 1
ATOM 823 O O . PHE A 1 104 ? -3.920 -24.260 -14.504 1.00 68.50 104 PHE A O 1
#

Secondary structure (DSSP, 8-state):
--EEEE--HHHHHHHHHHHHHTT-EEEEEE--STTTS-GGGS-TT---HHHHHHHHHHHHHHHHHHHH-SEEEES-HHHHHHHHHTT--GGGEEE-----TTT-

Radius of gyration: 14.97 Å; chains: 1; bounding box: 34×38×35 Å

Sequence (104 aa):
MRIVVLGDVLSGIVVTIVAKLLNIKAIYYEGKLTPWIEPHIFNGNDINFAKRFWRAFTIIIGRIICRIADAIIVNDGLIKASMIKYGIENTKIHIVRGVDIEVF

pLDDT: mean 82.18, std 12.64, range [43.75, 95.25]

Foldseek 3Di:
DAEDEAEALPVLLVVLVVCVVVVHAYEYEYEDPVLQDDCPVPDPPPQDPVNVVVSVVSNVSVLVSLVSHPAYEYQDPSSLVSNVVSPRDSVRYDHDHDDDPVVD